Protein AF-A0A5C7UNC0-F1 (afdb_monomer)

Sequence (63 aa):
MINLFIAHPKTNERLEAMKAFVKALKIDFEIEEPYNTEFVKGVLKAKRDIADGKGVKIKTQDL

Foldseek 3Di:
DDDDDDDDDPDPVVVVVVVVVCVVVVHDDDDDDPDDPVVVVVVVVVVVCVVVVVDDDDDPVRD

Secondary structure (DSSP, 8-state):
-PPP-----SSHHHHHHHHHHHHHTT-------SS-HHHHHHHHHHHHHHHTT------GGG-

pLDDT: mean 91.07, std 6.24, range [61.16, 97.56]

Structure (mmCIF, N/CA/C/O backbone):
data_AF-A0A5C7UNC0-F1
#
_entry.id   AF-A0A5C7UNC0-F1
#
loop_
_atom_site.group_PDB
_atom_site.id
_atom_site.type_symbol
_atom_site.label_atom_id
_atom_site.label_alt_id
_atom_site.label_comp_id
_atom_site.label_asym_id
_atom_site.label_entity_id
_atom_site.label_seq_id
_atom_site.pdbx_PDB_ins_code
_atom_site.Cartn_x
_atom_site.Cartn_y
_atom_site.Cartn_z
_atom_site.occupancy
_atom_site.B_iso_or_equiv
_atom_site.auth_seq_id
_atom_site.auth_comp_id
_atom_site.auth_asym_id
_atom_site.auth_atom_id
_atom_site.pdbx_PDB_model_num
ATOM 1 N N . MET A 1 1 ? 21.702 -22.857 -11.899 1.00 61.16 1 MET A N 1
ATOM 2 C CA . MET A 1 1 ? 20.968 -22.386 -10.705 1.00 61.16 1 MET A CA 1
ATOM 3 C C . MET A 1 1 ? 20.452 -20.990 -10.989 1.00 61.16 1 MET A C 1
ATOM 5 O O . MET A 1 1 ? 21.186 -20.220 -11.595 1.00 61.16 1 MET A O 1
ATOM 9 N N . ILE A 1 2 ? 19.212 -20.693 -10.607 1.00 84.56 2 ILE A N 1
ATOM 10 C CA . ILE A 1 2 ? 18.628 -19.347 -10.688 1.00 84.56 2 ILE A CA 1
ATOM 11 C C . ILE A 1 2 ? 18.776 -18.714 -9.303 1.00 84.56 2 ILE A C 1
ATOM 13 O O . ILE A 1 2 ? 18.455 -19.361 -8.309 1.00 84.56 2 ILE A O 1
ATOM 17 N N . ASN A 1 3 ? 19.279 -17.482 -9.245 1.00 89.12 3 ASN A N 1
ATOM 18 C CA . ASN A 1 3 ? 19.449 -16.734 -8.001 1.00 89.12 3 ASN A CA 1
ATOM 19 C C . ASN A 1 3 ? 18.334 -15.689 -7.885 1.00 89.12 3 ASN A C 1
ATOM 21 O O . ASN A 1 3 ? 18.077 -14.960 -8.842 1.00 89.12 3 ASN A O 1
ATOM 25 N N . LEU A 1 4 ? 17.694 -15.609 -6.718 1.00 87.44 4 LEU A N 1
ATOM 26 C CA . LEU A 1 4 ? 16.687 -14.592 -6.422 1.00 87.44 4 LEU A CA 1
ATOM 27 C C . LEU A 1 4 ? 17.372 -13.253 -6.115 1.00 87.44 4 LEU A C 1
ATOM 29 O O . LEU A 1 4 ? 18.269 -13.190 -5.274 1.00 87.44 4 LEU A O 1
ATOM 33 N N . PHE A 1 5 ? 16.934 -12.187 -6.784 1.00 86.81 5 PHE A N 1
ATOM 34 C CA . PHE A 1 5 ? 17.404 -10.824 -6.550 1.00 86.81 5 PHE A CA 1
ATOM 35 C C . PHE A 1 5 ? 16.240 -9.951 -6.070 1.00 86.81 5 PHE A C 1
ATOM 37 O O . PHE A 1 5 ? 15.281 -9.744 -6.808 1.00 86.81 5 PHE A O 1
ATOM 44 N N . ILE A 1 6 ? 16.337 -9.431 -4.842 1.00 89.62 6 ILE A N 1
ATOM 45 C CA . ILE A 1 6 ? 15.342 -8.536 -4.233 1.00 89.62 6 ILE A CA 1
ATOM 46 C C . ILE A 1 6 ? 16.015 -7.197 -3.946 1.00 89.62 6 ILE A C 1
ATOM 48 O O . ILE A 1 6 ? 17.076 -7.143 -3.322 1.00 89.62 6 ILE A O 1
ATOM 52 N N . ALA A 1 7 ? 15.393 -6.105 -4.384 1.00 89.31 7 ALA A N 1
ATOM 53 C CA . ALA A 1 7 ? 15.871 -4.752 -4.142 1.00 89.31 7 ALA A CA 1
ATOM 54 C C . ALA A 1 7 ? 14.849 -3.963 -3.312 1.00 89.31 7 ALA A C 1
ATOM 56 O O . ALA A 1 7 ? 13.664 -3.941 -3.631 1.00 89.31 7 ALA A O 1
ATOM 57 N N . HIS A 1 8 ? 15.323 -3.286 -2.261 1.00 90.31 8 HIS A N 1
ATOM 58 C CA . HIS A 1 8 ? 14.495 -2.514 -1.327 1.00 90.31 8 HIS A CA 1
ATOM 59 C C . HIS A 1 8 ? 14.720 -1.002 -1.518 1.00 90.31 8 HIS A C 1
ATOM 61 O O . HIS A 1 8 ? 15.575 -0.410 -0.843 1.00 90.31 8 HIS A O 1
ATOM 67 N N . PRO A 1 9 ? 14.007 -0.344 -2.452 1.00 89.75 9 PRO A N 1
ATOM 68 C CA . PRO A 1 9 ? 14.125 1.096 -2.639 1.00 89.75 9 PRO A CA 1
ATOM 69 C C . PRO A 1 9 ? 13.674 1.840 -1.374 1.00 89.75 9 PRO A C 1
ATOM 71 O O . PRO A 1 9 ? 12.632 1.553 -0.798 1.00 89.75 9 PRO A O 1
ATOM 74 N N . LYS A 1 10 ? 14.469 2.826 -0.943 1.00 91.25 10 LYS A N 1
ATOM 75 C CA . LYS A 1 10 ? 14.212 3.607 0.285 1.00 91.25 10 LYS A CA 1
ATOM 76 C C . LYS A 1 10 ? 13.308 4.828 0.074 1.00 91.25 10 LYS A C 1
ATOM 78 O O . LYS A 1 10 ? 12.969 5.502 1.039 1.00 91.25 10 LYS A O 1
ATOM 83 N N . THR A 1 11 ? 12.979 5.156 -1.175 1.00 92.62 11 THR A N 1
ATOM 84 C CA . THR A 1 11 ? 12.164 6.322 -1.544 1.00 92.62 11 THR A CA 1
ATOM 85 C C . THR A 1 11 ? 11.274 5.997 -2.740 1.00 92.62 11 THR A C 1
ATOM 87 O O . THR A 1 11 ? 11.624 5.151 -3.567 1.00 92.62 11 THR A O 1
ATOM 90 N N . ASN A 1 12 ? 10.157 6.719 -2.865 1.00 90.06 12 ASN A N 1
ATOM 91 C CA . ASN A 1 12 ? 9.227 6.563 -3.987 1.00 90.06 12 ASN A CA 1
ATOM 92 C C . ASN A 1 12 ? 9.900 6.856 -5.337 1.00 90.06 12 ASN A C 1
ATOM 94 O O . ASN A 1 12 ? 9.707 6.114 -6.288 1.00 90.06 12 ASN A O 1
ATOM 98 N N . GLU A 1 13 ? 10.755 7.878 -5.410 1.00 95.06 13 GLU A N 1
ATOM 99 C CA . GLU A 1 13 ? 11.486 8.226 -6.637 1.00 95.06 13 GLU A CA 1
ATOM 100 C C . GLU A 1 13 ? 1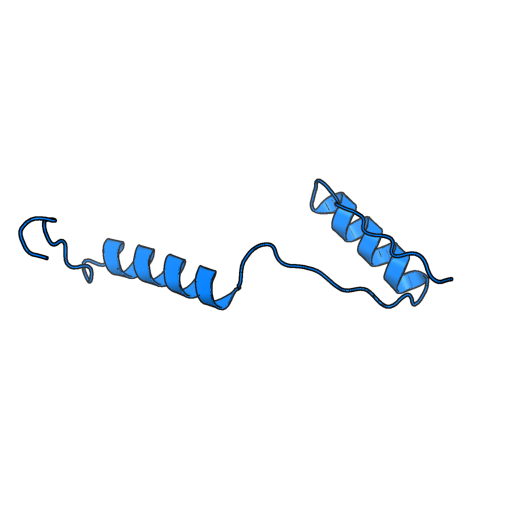2.366 7.071 -7.144 1.00 95.06 13 GLU A C 1
ATOM 102 O O . GLU A 1 13 ? 12.355 6.742 -8.329 1.00 95.06 13 GLU A O 1
ATOM 107 N N . ARG A 1 14 ? 13.087 6.394 -6.240 1.00 93.88 14 ARG A N 1
ATOM 108 C CA . ARG A 1 14 ? 13.936 5.245 -6.598 1.00 93.88 14 ARG A CA 1
ATOM 109 C C . ARG A 1 14 ? 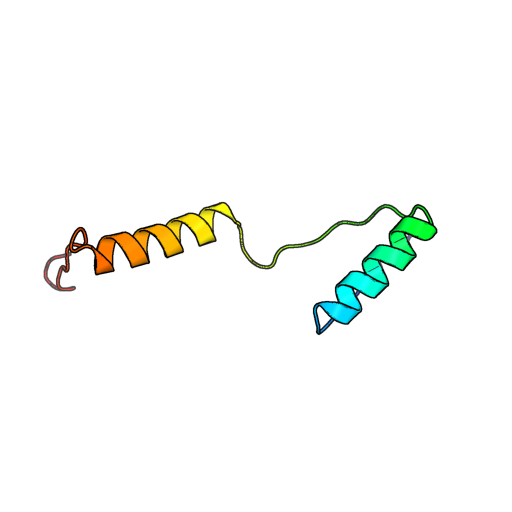13.110 4.037 -7.028 1.00 93.88 14 ARG A C 1
ATOM 111 O O . ARG A 1 14 ? 13.521 3.323 -7.939 1.00 93.88 14 ARG A O 1
ATOM 118 N N . LEU A 1 15 ? 11.957 3.822 -6.391 1.00 93.12 15 LEU A N 1
ATOM 119 C CA . LEU A 1 15 ? 11.009 2.786 -6.794 1.00 93.12 15 LEU A CA 1
ATOM 120 C C . LEU A 1 15 ? 10.492 3.041 -8.217 1.00 93.12 15 LEU A C 1
ATOM 122 O O . LEU A 1 15 ? 10.489 2.122 -9.032 1.00 93.12 15 LEU A O 1
ATOM 126 N N . GLU A 1 16 ? 10.106 4.276 -8.538 1.00 94.88 16 GLU A N 1
ATOM 127 C CA . GLU A 1 16 ? 9.632 4.628 -9.882 1.00 94.88 16 GLU A CA 1
ATOM 128 C C . GLU A 1 16 ? 10.734 4.497 -10.940 1.00 94.88 16 GLU A C 1
ATOM 130 O O . GLU A 1 16 ? 10.493 3.930 -12.009 1.00 94.88 16 GLU A O 1
ATOM 135 N N . ALA A 1 17 ? 11.964 4.913 -10.626 1.00 95.44 17 ALA A N 1
ATOM 136 C CA . ALA A 1 17 ? 13.106 4.695 -11.509 1.00 95.44 17 ALA A CA 1
ATOM 137 C C . ALA A 1 17 ? 13.328 3.195 -11.782 1.00 95.44 17 ALA A C 1
ATOM 139 O O . ALA A 1 17 ? 13.424 2.786 -12.939 1.00 95.44 17 ALA A O 1
ATOM 140 N N . MET A 1 18 ? 13.334 2.352 -10.740 1.00 94.25 18 MET A N 1
ATOM 141 C CA . MET A 1 18 ? 13.453 0.897 -10.898 1.00 94.25 18 MET A CA 1
ATOM 142 C C . MET A 1 18 ? 12.328 0.312 -11.757 1.00 94.25 18 MET A C 1
ATOM 144 O O . MET A 1 18 ? 12.620 -0.464 -12.666 1.00 94.25 18 MET A O 1
ATOM 148 N N . LYS A 1 19 ? 11.068 0.711 -11.522 1.00 93.69 19 LYS A N 1
ATOM 149 C CA . LYS A 1 19 ? 9.909 0.284 -12.329 1.00 93.69 19 LYS A CA 1
ATOM 150 C C . LYS A 1 19 ? 10.097 0.609 -13.810 1.00 93.69 19 LYS A C 1
ATOM 152 O O . LYS A 1 19 ? 9.771 -0.221 -14.657 1.00 93.69 19 LYS A O 1
ATOM 157 N N . ALA A 1 20 ? 10.609 1.797 -14.130 1.00 95.69 20 ALA A N 1
ATOM 158 C CA . ALA A 1 20 ? 10.872 2.188 -15.511 1.00 95.69 20 ALA A CA 1
ATOM 159 C C . ALA A 1 20 ? 11.922 1.276 -16.165 1.00 95.69 20 ALA A C 1
ATOM 161 O O . ALA A 1 20 ? 11.699 0.790 -17.275 1.00 95.69 20 ALA A O 1
ATOM 162 N N . PHE A 1 21 ? 13.019 0.978 -15.460 1.00 95.25 21 PHE A N 1
ATOM 163 C CA . PHE A 1 21 ? 14.067 0.086 -15.963 1.00 95.25 21 PHE A CA 1
ATOM 164 C C . PHE A 1 21 ? 13.567 -1.344 -16.195 1.00 95.25 21 PHE A C 1
ATOM 166 O O . PHE A 1 21 ? 13.756 -1.874 -17.289 1.00 95.25 21 PHE A O 1
ATOM 173 N N . VAL A 1 22 ? 12.892 -1.966 -15.222 1.00 94.81 22 VAL A N 1
ATOM 174 C CA . VAL A 1 22 ? 12.411 -3.357 -15.378 1.00 94.81 22 VAL A CA 1
ATOM 175 C C . VAL A 1 22 ? 11.366 -3.480 -16.489 1.00 94.81 22 VAL A C 1
ATOM 177 O O . VAL A 1 22 ? 11.425 -4.423 -17.276 1.00 94.81 22 VAL A O 1
ATOM 180 N N . LYS A 1 23 ? 10.482 -2.481 -16.645 1.00 94.88 23 LYS A N 1
ATOM 181 C CA . LYS A 1 23 ? 9.522 -2.424 -17.760 1.00 94.88 23 LYS A CA 1
ATOM 182 C C . LYS A 1 23 ? 10.215 -2.279 -19.112 1.00 94.88 23 LYS A C 1
ATOM 184 O O . LYS A 1 23 ? 9.856 -2.988 -20.049 1.00 94.88 23 LYS A O 1
ATOM 189 N N . ALA A 1 24 ? 11.200 -1.386 -19.223 1.00 97.56 24 ALA A N 1
ATOM 190 C CA . ALA A 1 24 ? 11.944 -1.176 -20.467 1.00 97.56 24 ALA A CA 1
ATOM 191 C C . ALA A 1 24 ? 12.682 -2.448 -20.915 1.00 97.56 24 ALA A C 1
ATOM 193 O O . ALA A 1 24 ? 12.743 -2.745 -22.107 1.00 97.56 24 ALA A O 1
ATOM 194 N N . LEU A 1 25 ? 13.185 -3.221 -19.952 1.00 96.00 25 LEU A N 1
ATOM 195 C CA . LEU A 1 25 ? 13.869 -4.492 -20.185 1.00 96.00 25 LEU A CA 1
ATOM 196 C C . LEU A 1 25 ? 12.916 -5.689 -20.334 1.00 96.00 25 LEU A C 1
ATOM 198 O O . LEU A 1 25 ? 13.388 -6.794 -20.587 1.00 96.00 25 LEU A O 1
ATOM 202 N N . LYS A 1 26 ? 11.597 -5.477 -20.212 1.00 94.94 26 LYS A N 1
ATOM 203 C CA . LYS A 1 26 ? 10.562 -6.526 -20.261 1.00 94.94 26 LYS A CA 1
ATOM 204 C C . LYS A 1 26 ? 10.814 -7.657 -19.255 1.00 94.94 26 LYS A C 1
ATOM 206 O O . LYS A 1 26 ? 10.649 -8.829 -19.577 1.00 94.94 26 LYS A O 1
ATOM 211 N N . ILE A 1 27 ? 11.249 -7.287 -18.054 1.00 92.00 27 ILE A N 1
ATOM 212 C CA . ILE A 1 27 ? 11.462 -8.211 -16.941 1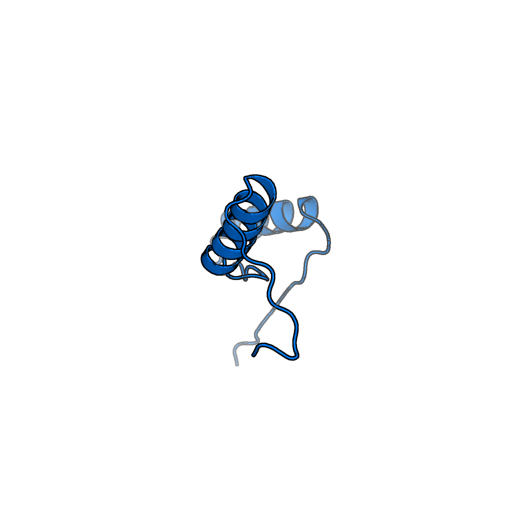.00 92.00 27 ILE A CA 1
ATOM 213 C C . ILE A 1 27 ? 10.170 -8.273 -16.124 1.00 92.00 27 ILE A C 1
ATOM 215 O O . ILE A 1 27 ? 9.628 -7.229 -15.755 1.00 92.00 27 ILE A O 1
ATOM 219 N N . ASP A 1 28 ? 9.707 -9.483 -15.821 1.00 90.06 28 ASP A N 1
ATOM 220 C CA . ASP A 1 28 ? 8.580 -9.698 -14.915 1.00 90.06 28 ASP A CA 1
ATOM 221 C C . ASP A 1 28 ? 8.978 -9.331 -13.481 1.00 90.06 28 ASP A C 1
ATOM 223 O O . ASP A 1 28 ? 10.058 -9.690 -13.004 1.00 90.06 28 ASP A O 1
ATOM 227 N N . PHE A 1 29 ? 8.118 -8.584 -12.791 1.00 90.50 29 PHE A N 1
ATOM 228 C CA . PHE A 1 29 ? 8.378 -8.123 -11.432 1.00 90.50 29 PHE A CA 1
ATOM 229 C C . PHE A 1 29 ? 7.095 -8.074 -10.608 1.00 90.50 29 PHE A C 1
ATOM 231 O O . PHE A 1 29 ? 6.003 -7.851 -11.131 1.00 90.50 29 PHE A O 1
ATOM 238 N N . GLU A 1 30 ? 7.261 -8.212 -9.298 1.00 87.56 30 GLU A N 1
ATOM 239 C CA . GLU A 1 30 ? 6.195 -8.084 -8.313 1.00 87.56 30 GLU A CA 1
ATOM 240 C C . GLU A 1 30 ? 6.464 -6.872 -7.418 1.00 87.56 30 GLU A C 1
ATOM 242 O O . GLU A 1 30 ? 7.611 -6.478 -7.188 1.00 87.56 30 GLU A O 1
ATOM 247 N N . ILE A 1 31 ? 5.391 -6.245 -6.939 1.00 84.50 31 ILE A N 1
ATOM 248 C CA . ILE A 1 31 ? 5.461 -5.187 -5.933 1.00 84.50 31 ILE A CA 1
ATOM 249 C C . ILE A 1 31 ? 4.828 -5.752 -4.672 1.00 84.50 31 ILE A C 1
ATOM 251 O O . ILE A 1 31 ? 3.616 -5.950 -4.622 1.00 84.50 31 ILE A O 1
ATOM 255 N N . GLU A 1 32 ? 5.643 -5.978 -3.650 1.00 80.62 32 GLU A N 1
ATOM 256 C CA . GLU A 1 32 ? 5.130 -6.278 -2.320 1.00 80.62 32 GLU A CA 1
ATOM 257 C C . GLU A 1 32 ? 4.690 -4.973 -1.652 1.00 80.62 32 GLU A C 1
ATOM 259 O O . GLU A 1 32 ? 5.505 -4.097 -1.345 1.00 80.62 32 GLU A O 1
ATOM 264 N N . GLU A 1 33 ? 3.384 -4.820 -1.438 1.00 77.00 33 GLU A N 1
ATOM 265 C CA . GLU A 1 33 ? 2.875 -3.758 -0.578 1.00 77.00 33 GLU A CA 1
ATOM 266 C C . GLU A 1 33 ? 3.069 -4.164 0.891 1.00 77.00 33 GLU A C 1
ATOM 268 O O . GLU A 1 33 ? 2.666 -5.260 1.283 1.00 77.00 33 GLU A O 1
ATOM 273 N N . PRO A 1 34 ? 3.638 -3.291 1.744 1.00 74.12 34 PRO A N 1
ATOM 274 C CA . PRO A 1 34 ? 3.916 -3.633 3.139 1.00 74.12 34 PRO A CA 1
ATOM 275 C C . PRO A 1 34 ? 2.647 -3.862 3.975 1.00 74.12 34 PRO A C 1
ATOM 277 O O . PRO A 1 34 ? 2.726 -4.418 5.067 1.00 74.12 34 PRO A O 1
ATOM 280 N N . TYR A 1 35 ? 1.481 -3.425 3.489 1.00 80.44 35 TYR A N 1
ATOM 281 C CA . TYR A 1 35 ? 0.201 -3.589 4.168 1.00 80.44 35 TYR A CA 1
ATOM 282 C C . TYR A 1 35 ? -0.884 -4.012 3.184 1.00 80.44 35 TYR A C 1
ATOM 284 O O . TYR A 1 35 ? -0.985 -3.473 2.088 1.00 80.44 35 TYR A O 1
ATOM 292 N N . ASN A 1 36 ? -1.758 -4.919 3.618 1.00 86.81 36 ASN A N 1
ATOM 293 C CA . ASN A 1 36 ? -2.948 -5.294 2.866 1.00 86.81 36 ASN A CA 1
ATOM 294 C C . ASN A 1 36 ? -3.897 -4.086 2.728 1.00 86.81 36 ASN A C 1
ATOM 296 O O . ASN A 1 36 ? -4.320 -3.496 3.728 1.00 86.81 36 ASN A O 1
ATOM 300 N N . THR A 1 37 ? -4.260 -3.726 1.495 1.00 87.50 37 THR A N 1
ATOM 301 C CA . THR A 1 37 ? -5.085 -2.545 1.210 1.00 87.50 37 THR A CA 1
ATOM 302 C C . THR A 1 37 ? -6.459 -2.598 1.891 1.00 87.50 37 THR A C 1
ATOM 304 O O . THR A 1 37 ? -6.931 -1.576 2.390 1.00 87.50 37 THR A O 1
ATOM 307 N N . GLU A 1 38 ? -7.100 -3.768 1.961 1.00 89.69 38 GLU A N 1
ATOM 308 C CA . GLU A 1 38 ? -8.404 -3.935 2.620 1.00 89.69 38 GLU A CA 1
ATOM 309 C C . GLU A 1 38 ? -8.297 -3.750 4.135 1.00 89.69 38 GLU A C 1
ATOM 311 O O . GLU A 1 38 ? -9.149 -3.102 4.748 1.00 89.69 38 GLU A O 1
ATOM 316 N N . PHE A 1 39 ? -7.196 -4.210 4.735 1.00 90.81 39 PHE A N 1
ATOM 317 C CA . PHE A 1 39 ? -6.899 -3.931 6.138 1.00 90.81 39 PHE A CA 1
ATOM 318 C C . PHE A 1 39 ? -6.749 -2.422 6.390 1.00 90.81 39 PHE A C 1
ATOM 320 O O . PHE A 1 39 ? -7.387 -1.875 7.293 1.00 90.81 39 PHE A O 1
ATOM 327 N N . VAL A 1 40 ? -5.973 -1.718 5.555 1.00 92.12 40 VAL A N 1
ATOM 328 C CA . VAL A 1 40 ? -5.791 -0.258 5.670 1.00 92.12 40 VAL A CA 1
ATOM 329 C C . VAL A 1 40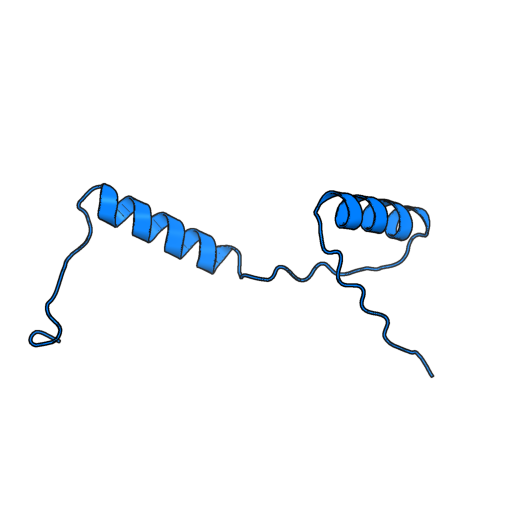 ? -7.124 0.477 5.512 1.00 92.1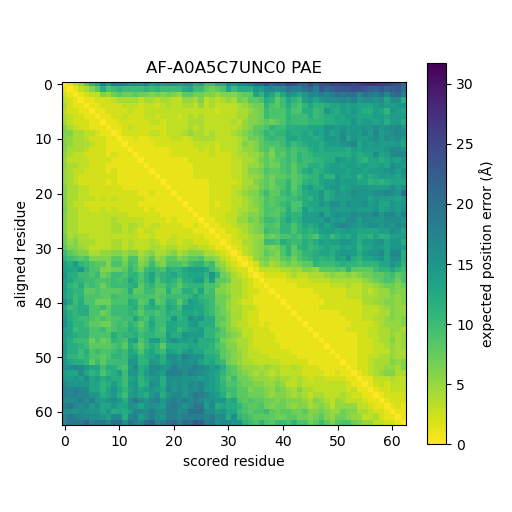2 40 VAL A C 1
ATOM 331 O O . VAL A 1 40 ? -7.430 1.369 6.309 1.00 92.12 40 VAL A O 1
ATOM 334 N N . LYS A 1 41 ? -7.955 0.090 4.536 1.00 95.12 41 LYS A N 1
ATOM 335 C CA . LYS A 1 41 ? -9.305 0.651 4.352 1.00 95.12 41 LYS A CA 1
ATOM 336 C C . LYS A 1 41 ? -10.172 0.452 5.594 1.00 95.12 41 LYS A C 1
ATOM 338 O O . LYS A 1 41 ? -10.818 1.407 6.027 1.00 95.12 41 LYS A O 1
ATOM 343 N N . GLY A 1 42 ? -10.152 -0.741 6.190 1.00 94.75 42 GLY A N 1
ATOM 344 C CA . GLY A 1 42 ? -10.868 -1.043 7.431 1.00 94.75 42 GLY A CA 1
ATOM 345 C C . GLY A 1 42 ? -10.444 -0.135 8.587 1.00 94.75 42 GLY A C 1
ATOM 346 O O . GLY A 1 42 ? -11.293 0.478 9.235 1.00 94.75 42 GLY A O 1
ATOM 347 N N . VAL A 1 43 ? -9.135 0.040 8.792 1.00 94.69 4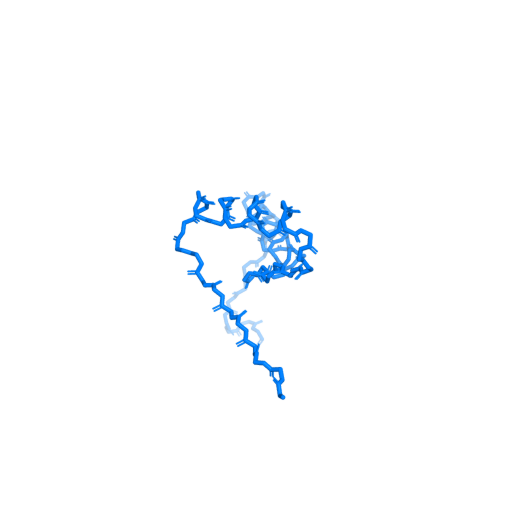3 VAL A N 1
ATOM 348 C CA . VAL A 1 43 ? -8.589 0.932 9.831 1.00 94.69 43 VAL A CA 1
ATOM 349 C C . VAL A 1 43 ? -8.981 2.390 9.586 1.00 94.69 43 VAL A C 1
ATOM 351 O O . VAL A 1 43 ? -9.398 3.085 10.515 1.00 94.69 43 VAL A O 1
ATOM 354 N N . LEU A 1 44 ? -8.871 2.876 8.347 1.00 96.19 44 LEU A N 1
ATOM 355 C CA . LEU A 1 44 ? -9.256 4.247 8.002 1.00 96.19 44 LEU A CA 1
ATOM 356 C C . LEU A 1 44 ? -10.757 4.479 8.195 1.00 96.19 44 LEU A C 1
ATOM 358 O O . LEU A 1 44 ? -11.143 5.532 8.704 1.00 96.19 44 LEU A O 1
ATOM 362 N N . LYS A 1 45 ? -11.597 3.502 7.837 1.00 96.62 45 LYS A N 1
ATOM 363 C CA . LYS A 1 45 ? -13.040 3.549 8.089 1.00 96.62 45 LYS A CA 1
ATOM 364 C C . LYS A 1 45 ? -13.332 3.592 9.587 1.00 96.62 45 LYS A C 1
ATOM 366 O O . LYS A 1 45 ? -14.060 4.478 10.015 1.00 96.62 45 LYS A O 1
ATOM 371 N N . ALA A 1 46 ? -12.718 2.716 10.381 1.00 95.31 46 ALA A N 1
ATOM 372 C CA . ALA A 1 46 ? -12.890 2.703 11.833 1.00 95.31 46 ALA A CA 1
ATOM 373 C C . ALA A 1 46 ? -12.492 4.045 12.473 1.00 95.31 46 ALA A C 1
ATOM 375 O O . ALA A 1 46 ? -13.222 4.567 13.311 1.00 95.31 46 ALA A O 1
ATOM 376 N N . LYS A 1 47 ? -11.380 4.655 12.033 1.00 96.00 47 LYS A N 1
ATOM 377 C CA . LYS A 1 47 ? -10.973 5.998 12.485 1.00 96.00 47 LYS A CA 1
ATOM 378 C C . LYS A 1 47 ? -12.028 7.064 12.180 1.00 96.00 47 LYS A C 1
ATOM 380 O O . LYS A 1 47 ? -12.299 7.898 13.040 1.00 96.00 47 LYS A O 1
ATOM 385 N N . ARG A 1 48 ? -12.623 7.036 10.982 1.00 97.31 48 ARG A N 1
ATOM 386 C CA . ARG A 1 48 ? -13.715 7.953 10.610 1.00 97.31 48 ARG A CA 1
ATOM 387 C C . ARG A 1 48 ? -14.971 7.689 11.428 1.00 97.31 48 ARG A C 1
ATOM 389 O O . ARG A 1 48 ? -15.521 8.626 11.976 1.00 97.31 48 ARG A O 1
ATOM 396 N N . ASP A 1 49 ? -15.378 6.433 11.576 1.00 97.00 49 ASP A N 1
ATOM 397 C CA . ASP A 1 49 ? -16.565 6.066 12.353 1.00 97.00 49 ASP A CA 1
ATOM 398 C C . ASP A 1 49 ? -16.439 6.512 13.821 1.00 97.00 49 ASP A C 1
ATOM 400 O O . ASP A 1 49 ? -17.405 7.007 14.396 1.00 97.00 49 ASP A O 1
ATOM 404 N N . ILE A 1 50 ? -15.245 6.417 14.418 1.00 95.81 50 ILE A N 1
ATOM 405 C CA . ILE A 1 50 ? -14.970 6.965 15.755 1.00 95.81 50 ILE A CA 1
ATOM 406 C C . ILE A 1 50 ? -15.093 8.496 15.766 1.00 95.81 50 ILE A C 1
ATOM 408 O O . ILE A 1 50 ? -15.729 9.038 16.668 1.00 95.81 50 ILE A O 1
ATOM 412 N N . ALA A 1 51 ? -14.513 9.189 14.780 1.00 94.81 51 ALA A N 1
ATOM 413 C CA . ALA A 1 51 ? -14.601 10.648 14.669 1.00 94.81 51 ALA A CA 1
ATOM 414 C C . ALA A 1 51 ? -16.046 11.139 14.451 1.00 94.81 51 ALA A C 1
ATOM 416 O O . ALA A 1 51 ? -16.433 12.164 15.003 1.00 94.81 51 ALA A O 1
ATOM 417 N N . ASP A 1 52 ? -16.851 10.366 13.720 1.00 97.31 52 ASP A N 1
ATOM 418 C CA . ASP A 1 52 ? -18.277 10.601 13.472 1.00 97.31 52 ASP A CA 1
ATOM 419 C C . ASP A 1 52 ? -19.168 10.216 14.675 1.00 97.31 52 ASP A C 1
ATOM 421 O O . ASP A 1 52 ? -20.394 10.286 14.584 1.00 97.31 52 ASP A O 1
ATOM 425 N N . GLY A 1 53 ? -18.591 9.750 15.789 1.00 95.56 53 GLY A N 1
ATOM 426 C CA . GLY A 1 53 ? -19.335 9.373 16.996 1.00 95.56 53 GLY A CA 1
ATOM 427 C C . GLY A 1 53 ? -20.048 8.017 16.930 1.00 95.56 53 GLY A C 1
ATOM 428 O O . GLY A 1 53 ? -20.866 7.716 17.794 1.00 95.56 53 GLY A O 1
ATOM 429 N N . LYS A 1 54 ? -19.738 7.172 15.940 1.00 96.12 54 LYS A N 1
ATOM 430 C CA . LYS A 1 54 ? -20.300 5.814 15.786 1.00 96.12 54 LYS A CA 1
ATOM 431 C C . LYS A 1 54 ? -19.541 4.751 16.592 1.00 96.12 54 LYS A C 1
ATOM 433 O O . LYS A 1 54 ? -19.919 3.583 16.585 1.00 96.12 54 LYS A O 1
ATOM 438 N N . GLY A 1 55 ? -18.438 5.130 17.237 1.00 91.00 55 GLY A N 1
ATOM 439 C CA . GLY A 1 55 ? -17.636 4.237 18.071 1.00 91.00 55 GLY A CA 1
ATOM 440 C C . GLY A 1 55 ? -18.242 4.031 19.461 1.00 91.00 55 GLY A C 1
ATOM 441 O O . GLY A 1 55 ? -18.779 4.961 20.056 1.00 91.00 55 GLY A O 1
ATOM 442 N N . VAL A 1 56 ? -18.090 2.826 20.013 1.00 90.25 56 VAL A N 1
ATOM 443 C CA . VAL A 1 56 ? -18.430 2.521 21.411 1.00 90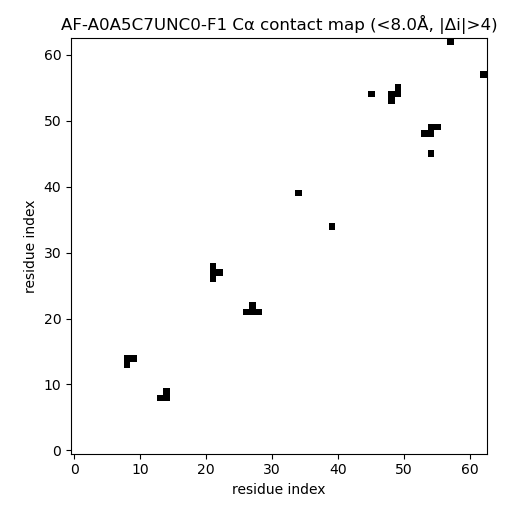.25 56 VAL A CA 1
ATOM 444 C C . VAL A 1 56 ? -17.137 2.324 22.193 1.00 90.25 56 VAL A C 1
ATOM 446 O O . VAL A 1 56 ? -16.265 1.559 21.783 1.00 90.25 56 VAL A O 1
ATOM 449 N N . LYS A 1 57 ? -17.002 3.018 23.325 1.00 89.75 57 LYS A N 1
ATOM 450 C CA . LYS A 1 57 ? -15.886 2.834 24.255 1.00 89.7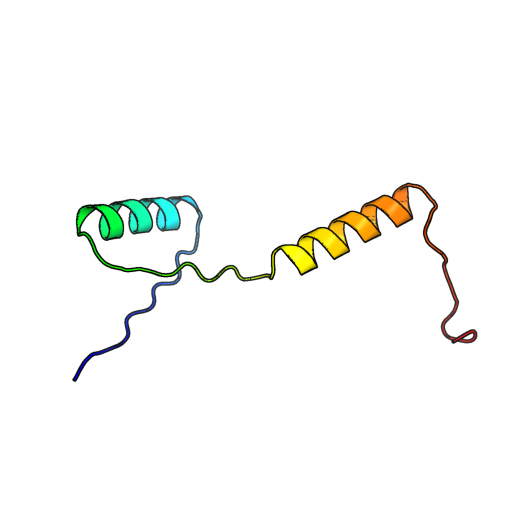5 57 LYS A CA 1
ATOM 451 C C . LYS A 1 57 ? -16.341 1.937 25.402 1.00 89.75 57 LYS A C 1
ATOM 453 O O . LYS A 1 57 ? -17.233 2.316 26.150 1.00 89.75 57 LYS A O 1
ATOM 458 N N . ILE A 1 58 ? -15.692 0.791 25.552 1.00 92.38 58 ILE A N 1
ATOM 459 C CA . ILE A 1 58 ? -15.884 -0.141 26.669 1.00 92.38 58 ILE A CA 1
ATOM 460 C C . ILE A 1 58 ? -14.646 -0.106 27.565 1.00 92.38 58 ILE A C 1
ATOM 462 O O . ILE A 1 58 ? -13.534 0.116 27.072 1.00 92.38 58 ILE A O 1
ATOM 466 N N . LYS A 1 59 ? -14.810 -0.259 28.882 1.00 94.50 59 LYS A N 1
ATOM 467 C CA . LYS A 1 59 ? -13.653 -0.408 29.773 1.00 94.50 59 LYS A CA 1
ATOM 468 C C . LYS A 1 59 ? -13.202 -1.860 29.738 1.00 94.50 59 LYS A C 1
ATOM 470 O O . LYS A 1 59 ? -14.004 -2.758 29.532 1.00 94.50 59 LYS A O 1
ATOM 475 N N . THR A 1 60 ? -11.923 -2.103 30.007 1.00 94.50 60 THR A N 1
ATOM 476 C CA . THR A 1 60 ? -11.375 -3.467 30.055 1.00 94.50 60 THR A CA 1
ATOM 477 C C . THR A 1 60 ? -12.063 -4.348 31.101 1.00 94.50 60 THR A C 1
ATOM 479 O O . THR A 1 60 ? -12.110 -5.555 30.938 1.00 94.50 60 THR A O 1
ATOM 482 N N . GLN A 1 61 ? -12.598 -3.748 32.166 1.00 94.44 61 GLN A N 1
ATOM 483 C CA . GLN A 1 61 ? -13.360 -4.453 33.203 1.00 94.44 61 GLN A CA 1
ATOM 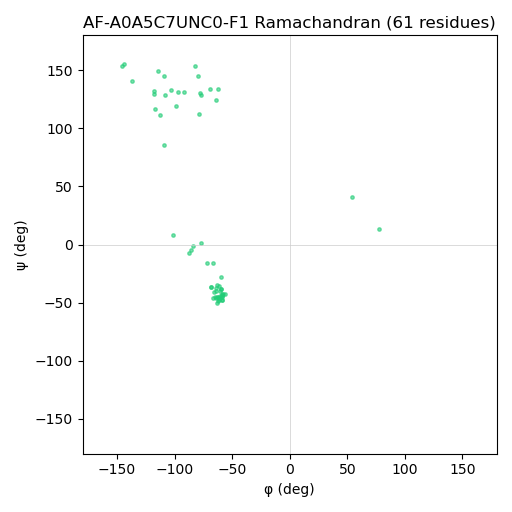484 C C . GLN A 1 61 ? -14.751 -4.913 32.733 1.00 94.44 61 GLN A C 1
ATOM 486 O O . GLN A 1 61 ? -15.348 -5.746 33.402 1.00 94.44 61 GLN A O 1
ATOM 491 N N . ASP A 1 62 ? -15.246 -4.373 31.614 1.00 89.94 62 ASP A N 1
ATOM 492 C CA . ASP A 1 62 ? -16.567 -4.661 31.043 1.00 89.94 62 ASP A CA 1
ATOM 493 C C . ASP A 1 62 ? -16.485 -5.651 29.854 1.00 89.94 62 ASP A C 1
ATOM 495 O O . ASP A 1 62 ? -17.468 -5.818 29.130 1.00 89.94 62 ASP A O 1
ATOM 499 N N . LEU A 1 63 ? -15.301 -6.236 29.608 1.00 82.75 63 LEU A N 1
ATOM 500 C CA . LEU A 1 63 ? -15.031 -7.228 28.556 1.00 82.75 63 LEU A CA 1
ATOM 501 C C . LEU A 1 63 ? -15.362 -8.656 28.997 1.00 82.75 63 LEU A C 1
ATOM 503 O O . LEU A 1 63 ? -15.080 -8.992 30.169 1.00 82.75 63 LEU A O 1
#

Solvent-accessible surface area (backbone atoms only — not comparable to full-atom values): 4307 Å² total; per-residue (Å²): 138,87,81,91,84,87,83,83,66,92,45,72,69,55,43,53,53,50,53,52,52,37,57,75,70,71,51,91,81,85,82,88,68,97,61,61,66,68,59,54,50,50,53,54,48,51,54,47,37,44,76,73,65,72,56,83,89,78,57,83,89,77,109

Radius of gyration: 20.47 Å; Cα contacts (8 Å, |Δi|>4): 14; chains: 1; bounding box: 41×33×54 Å

Mean predicted aligned error: 7.73 Å